Protein AF-A0A2J8RP86-F1 (afdb_monomer_lite)

InterPro domains:
  IPR001863 Glypican [PF01153] (3-156)
  IPR001863 Glypican [PTHR10822] (7-156)

Organism: Pongo abelii (NCBI:txid9601)

pLDDT: mean 92.92, std 5.52, range [52.75, 98.25]

Structure (mmCIF, N/CA/C/O backbone):
data_AF-A0A2J8RP86-F1
#
_entry.id   AF-A0A2J8RP86-F1
#
loop_
_atom_site.group_PDB
_atom_site.id
_atom_site.type_symbol
_atom_site.label_atom_id
_atom_site.label_alt_id
_atom_site.label_comp_id
_atom_site.label_asym_id
_atom_site.label_entity_id
_atom_site.label_seq_id
_atom_site.pdbx_PDB_ins_code
_atom_site.Cartn_x
_atom_site.Cartn_y
_atom_site.Cartn_z
_atom_site.occupancy
_atom_site.B_iso_or_equiv
_atom_site.auth_seq_id
_atom_site.auth_comp_id
_atom_site.auth_asym_id
_atom_site.auth_atom_id
_atom_site.pdbx_PDB_model_num
ATOM 1 N N . MET A 1 1 ? 43.178 7.989 -51.880 1.00 52.75 1 MET A N 1
ATOM 2 C CA . MET A 1 1 ? 42.119 7.048 -51.466 1.00 52.75 1 MET A CA 1
ATOM 3 C C . MET A 1 1 ? 41.737 6.288 -52.724 1.00 52.75 1 MET A C 1
ATOM 5 O O . MET A 1 1 ? 41.506 6.949 -53.725 1.00 52.75 1 MET A O 1
ATOM 9 N N . HIS A 1 2 ? 41.896 4.965 -52.753 1.00 68.75 2 HIS A N 1
ATOM 10 C CA . HIS A 1 2 ? 41.693 4.173 -53.972 1.00 68.75 2 HIS A CA 1
ATOM 11 C C . HIS A 1 2 ? 40.281 3.589 -53.923 1.00 68.75 2 HIS A C 1
ATOM 13 O O . HIS A 1 2 ? 39.980 2.837 -52.999 1.00 68.75 2 HIS A O 1
ATOM 19 N N . ASP A 1 3 ? 39.427 3.974 -54.869 1.00 77.19 3 ASP A N 1
ATOM 20 C CA . ASP A 1 3 ? 38.045 3.504 -54.926 1.00 77.19 3 ASP A CA 1
ATOM 21 C C . ASP A 1 3 ? 37.970 2.141 -55.619 1.00 77.19 3 ASP A C 1
ATOM 23 O O . ASP A 1 3 ? 38.514 1.938 -56.708 1.00 77.19 3 ASP A O 1
ATOM 27 N N . LEU A 1 4 ? 37.286 1.196 -54.978 1.00 83.31 4 LEU A N 1
ATOM 28 C CA . LEU A 1 4 ? 37.060 -0.162 -55.466 1.00 83.31 4 LEU A CA 1
ATOM 29 C C . LEU A 1 4 ? 35.627 -0.293 -55.997 1.00 83.31 4 LEU A C 1
ATOM 31 O O . LEU A 1 4 ? 34.724 0.419 -55.559 1.00 83.31 4 LEU A O 1
ATOM 35 N N . LYS A 1 5 ? 35.391 -1.232 -56.920 1.00 86.31 5 LYS A N 1
ATOM 36 C CA . LYS A 1 5 ? 34.024 -1.615 -57.310 1.00 86.31 5 LYS A CA 1
ATOM 37 C C . LYS A 1 5 ? 33.363 -2.383 -56.160 1.00 86.31 5 LYS A C 1
ATOM 39 O O . LYS A 1 5 ? 33.905 -3.385 -55.714 1.00 86.31 5 LYS A O 1
ATOM 44 N N . GLY A 1 6 ? 32.201 -1.932 -55.699 1.00 88.69 6 GLY A N 1
ATOM 45 C CA . GLY A 1 6 ? 31.484 -2.464 -54.535 1.00 88.69 6 GLY A CA 1
ATOM 46 C C . GLY A 1 6 ? 30.544 -3.641 -54.806 1.00 88.69 6 GLY A C 1
ATOM 47 O O . GLY A 1 6 ? 29.511 -3.734 -54.154 1.00 88.69 6 GLY A O 1
ATOM 48 N N . GLU A 1 7 ? 30.855 -4.528 -55.753 1.00 91.94 7 GLU A N 1
ATOM 49 C CA . GLU A 1 7 ? 30.033 -5.725 -56.038 1.00 91.94 7 GLU A CA 1
ATOM 50 C C . GLU A 1 7 ? 30.004 -6.712 -54.849 1.00 91.94 7 GLU A C 1
ATOM 52 O O . GLU A 1 7 ? 29.066 -7.493 -54.705 1.00 91.94 7 GLU A O 1
ATOM 57 N N . HIS A 1 8 ? 31.008 -6.648 -53.965 1.00 90.19 8 HIS A N 1
ATOM 58 C CA . HIS A 1 8 ? 31.136 -7.455 -52.743 1.00 90.19 8 HIS A CA 1
ATOM 59 C C . HIS A 1 8 ? 30.345 -6.928 -51.535 1.00 90.19 8 HIS A C 1
ATOM 61 O O . HIS A 1 8 ? 30.368 -7.573 -50.481 1.00 90.19 8 HIS A O 1
ATOM 67 N N . LEU A 1 9 ? 29.705 -5.759 -51.654 1.00 92.00 9 LEU A N 1
ATOM 68 C CA . LEU A 1 9 ? 28.940 -5.135 -50.573 1.00 92.00 9 LEU A CA 1
ATOM 69 C C . LEU A 1 9 ? 27.579 -5.817 -50.393 1.00 92.00 9 LEU A C 1
ATOM 71 O O . LEU A 1 9 ? 26.892 -6.126 -51.372 1.00 92.00 9 LEU A O 1
ATOM 75 N N . ARG A 1 10 ? 27.185 -6.042 -49.135 1.00 93.69 10 ARG A N 1
ATOM 76 C CA . ARG A 1 10 ? 25.924 -6.716 -48.770 1.00 93.69 10 ARG A CA 1
ATOM 77 C C . ARG A 1 10 ? 24.874 -5.781 -48.177 1.00 93.69 10 ARG A C 1
ATOM 79 O O . ARG A 1 10 ? 23.693 -6.116 -48.235 1.00 93.69 10 ARG A O 1
ATOM 86 N N . ILE A 1 11 ? 25.286 -4.669 -47.570 1.00 94.94 11 ILE A N 1
ATOM 87 C CA . ILE A 1 11 ? 24.405 -3.760 -46.818 1.00 94.94 11 ILE A CA 1
ATOM 88 C C . ILE A 1 11 ? 24.364 -2.393 -47.505 1.00 94.94 11 ILE A C 1
ATOM 90 O O . ILE A 1 11 ? 23.290 -1.851 -47.764 1.00 94.94 11 ILE A O 1
ATOM 94 N N . CYS A 1 12 ? 25.534 -1.841 -47.811 1.00 93.69 12 CYS A N 1
ATOM 95 C CA . CYS A 1 12 ? 25.696 -0.589 -48.527 1.00 93.69 12 CYS A CA 1
ATOM 96 C C . CYS A 1 12 ? 25.314 -0.753 -50.012 1.00 93.69 12 CYS A C 1
ATOM 98 O O . CYS A 1 12 ? 25.533 -1.819 -50.593 1.00 93.69 12 CYS A O 1
ATOM 100 N N . PRO A 1 13 ? 24.789 0.300 -50.667 1.00 94.06 13 PRO A N 1
ATOM 101 C CA . PRO A 1 13 ? 24.498 0.264 -52.097 1.00 94.06 13 PRO A CA 1
ATOM 102 C C . PRO A 1 13 ? 25.741 -0.071 -52.932 1.00 94.06 13 PRO A C 1
ATOM 104 O O . PRO A 1 13 ? 26.831 0.445 -52.676 1.00 94.06 13 PRO A O 1
ATOM 107 N N . GLN A 1 14 ? 25.570 -0.900 -53.962 1.00 91.31 14 GLN A N 1
ATOM 108 C CA . GLN A 1 14 ? 26.661 -1.277 -54.860 1.00 91.31 14 GLN A CA 1
ATOM 109 C C . GLN A 1 14 ? 27.077 -0.079 -55.730 1.00 91.31 14 GLN A C 1
ATOM 111 O O . GLN A 1 14 ? 26.266 0.499 -56.452 1.00 91.31 14 GLN A O 1
ATOM 116 N N . GLY A 1 15 ? 28.353 0.297 -55.658 1.00 90.62 15 GLY A N 1
ATOM 117 C CA . GLY A 1 15 ? 28.933 1.447 -56.355 1.00 90.62 15 GLY A CA 1
ATOM 118 C C . GLY A 1 15 ? 30.441 1.532 -56.124 1.00 90.62 15 GLY A C 1
ATOM 119 O O . GLY A 1 15 ? 31.034 0.609 -55.566 1.00 90.62 15 GLY A O 1
ATOM 120 N N . TYR A 1 16 ? 31.083 2.622 -56.548 1.00 92.38 16 TYR A N 1
ATOM 121 C CA . TYR A 1 16 ? 32.473 2.874 -56.159 1.00 92.38 16 TYR A CA 1
ATOM 122 C C . TYR A 1 16 ? 32.543 3.149 -54.653 1.00 92.38 16 TYR A C 1
ATOM 124 O O . TYR A 1 16 ? 31.788 3.971 -54.136 1.00 92.38 16 TYR A O 1
ATOM 132 N N . THR A 1 17 ? 33.412 2.427 -53.948 1.00 92.50 17 THR A N 1
ATOM 133 C CA . THR A 1 17 ? 33.480 2.437 -52.483 1.00 92.50 17 THR A CA 1
ATOM 134 C C . THR A 1 17 ? 34.915 2.373 -51.978 1.00 92.50 17 THR A C 1
ATOM 136 O O . THR A 1 17 ? 35.792 1.772 -52.599 1.00 92.50 17 THR A O 1
ATOM 139 N N . CYS A 1 18 ? 35.132 2.933 -50.792 1.00 94.19 18 CYS A N 1
ATOM 140 C CA . CYS A 1 18 ? 36.357 2.760 -50.016 1.00 94.19 18 CYS A CA 1
ATOM 141 C C . CYS A 1 18 ? 36.296 1.558 -49.051 1.00 94.19 18 CYS A C 1
ATOM 143 O O . CYS A 1 18 ? 37.282 1.282 -48.373 1.00 94.19 18 CYS A O 1
ATOM 145 N N . CYS A 1 19 ? 35.153 0.867 -48.941 1.00 92.69 19 CYS A N 1
ATOM 146 C CA . CYS A 1 19 ? 34.953 -0.213 -47.969 1.00 92.69 19 CYS A CA 1
ATOM 147 C C . CYS A 1 19 ? 35.169 -1.602 -48.587 1.00 92.69 19 CYS A C 1
ATOM 149 O O . CYS A 1 19 ? 34.576 -1.942 -49.615 1.00 92.69 19 CYS A O 1
ATOM 151 N N . THR A 1 20 ? 35.961 -2.443 -47.919 1.00 93.12 20 THR A N 1
ATOM 152 C CA . THR A 1 20 ? 35.998 -3.897 -48.164 1.00 93.12 20 THR A CA 1
ATOM 153 C C . THR A 1 20 ? 34.842 -4.599 -47.435 1.00 93.12 20 THR A C 1
ATOM 155 O O . THR A 1 20 ? 34.210 -3.996 -46.567 1.00 93.12 20 THR A O 1
ATOM 158 N N . SER A 1 21 ? 34.567 -5.875 -47.738 1.00 93.25 21 SER A N 1
ATOM 159 C CA . SER A 1 21 ? 33.528 -6.648 -47.026 1.00 93.25 21 SER A CA 1
ATOM 160 C C . SER A 1 21 ? 33.777 -6.728 -45.515 1.00 93.25 21 SER A C 1
ATOM 162 O O . SER A 1 21 ? 32.842 -6.592 -44.737 1.00 93.25 21 SER A O 1
ATOM 164 N N . GLU A 1 22 ? 35.035 -6.890 -45.090 1.00 95.19 22 GLU A N 1
ATOM 165 C CA . GLU A 1 22 ? 35.401 -6.915 -43.667 1.00 95.19 22 GLU A CA 1
ATOM 166 C C . GLU A 1 22 ? 35.161 -5.553 -42.996 1.00 95.19 22 GLU A C 1
ATOM 168 O O . GLU A 1 22 ? 34.676 -5.483 -41.868 1.00 95.19 22 GLU A O 1
ATOM 173 N N . MET A 1 23 ? 35.457 -4.448 -43.693 1.00 95.38 23 MET A N 1
ATOM 174 C CA . MET A 1 23 ? 35.153 -3.107 -43.185 1.00 95.38 23 MET A CA 1
ATOM 175 C C . MET A 1 23 ? 33.643 -2.890 -43.049 1.00 95.38 23 MET A C 1
ATOM 177 O O . MET A 1 23 ? 33.203 -2.355 -42.035 1.00 95.38 23 MET A O 1
ATOM 181 N N . GLU A 1 24 ? 32.851 -3.321 -44.036 1.00 95.50 24 GLU A N 1
ATOM 182 C CA . GLU A 1 24 ? 31.386 -3.225 -44.001 1.00 95.50 24 GLU A CA 1
ATOM 183 C C . GLU A 1 24 ? 30.790 -4.040 -42.841 1.00 95.50 24 GLU A C 1
ATOM 185 O O . GLU A 1 24 ? 29.958 -3.520 -42.098 1.00 95.50 24 GLU A O 1
ATOM 190 N N . GLU A 1 25 ? 31.256 -5.273 -42.624 1.00 96.56 25 GLU A N 1
ATOM 191 C CA . GLU A 1 25 ? 30.818 -6.118 -41.506 1.00 96.56 25 GLU A CA 1
ATOM 192 C C . GLU A 1 25 ? 31.184 -5.508 -40.145 1.00 96.56 25 GLU A C 1
ATOM 194 O O . GLU A 1 25 ? 30.344 -5.433 -39.244 1.00 96.56 25 GLU A O 1
ATOM 199 N N . ASN A 1 26 ? 32.413 -5.004 -39.998 1.00 97.25 26 ASN A N 1
ATOM 200 C CA . ASN A 1 26 ? 32.855 -4.346 -38.769 1.00 97.25 26 ASN A CA 1
ATOM 201 C C . ASN A 1 26 ? 32.054 -3.070 -38.474 1.00 97.25 26 ASN A C 1
ATOM 203 O O . ASN A 1 26 ? 31.662 -2.841 -37.328 1.00 97.25 26 ASN A O 1
ATOM 207 N N . LEU A 1 27 ? 31.777 -2.249 -39.493 1.00 97.06 27 LEU A N 1
ATOM 208 C CA . LEU A 1 27 ? 30.944 -1.052 -39.351 1.00 97.06 27 LEU A CA 1
ATOM 209 C C . LEU A 1 27 ? 29.493 -1.412 -39.010 1.00 97.06 27 LEU A C 1
ATOM 211 O O . LEU A 1 27 ? 28.901 -0.773 -38.139 1.00 97.06 27 LEU A O 1
ATOM 215 N N . ALA A 1 28 ? 28.936 -2.459 -39.621 1.00 97.00 28 ALA A N 1
ATOM 216 C CA . ALA A 1 28 ? 27.596 -2.942 -39.302 1.00 97.00 28 ALA A CA 1
ATOM 217 C C . ALA A 1 28 ? 27.506 -3.434 -37.847 1.00 97.00 28 ALA A C 1
ATOM 219 O O . ALA A 1 28 ? 26.639 -2.977 -37.099 1.00 97.00 28 ALA A O 1
ATOM 220 N N . ASN A 1 29 ? 28.443 -4.278 -37.406 1.00 97.69 29 ASN A N 1
ATOM 221 C CA . ASN A 1 29 ? 28.510 -4.760 -36.022 1.00 97.69 29 ASN A CA 1
ATOM 222 C C . ASN A 1 29 ? 28.700 -3.615 -35.021 1.00 97.69 29 ASN A C 1
ATOM 224 O O . ASN A 1 29 ? 28.044 -3.593 -33.978 1.00 97.69 29 ASN A O 1
ATOM 228 N N . ARG A 1 30 ? 29.543 -2.631 -35.351 1.00 97.94 30 ARG A N 1
ATOM 229 C CA . ARG A 1 30 ? 29.740 -1.443 -34.519 1.00 97.94 30 ARG A CA 1
ATOM 230 C C . ARG A 1 30 ? 28.467 -0.607 -34.414 1.00 97.94 30 ARG A C 1
ATOM 232 O O . ARG A 1 30 ? 28.068 -0.282 -33.302 1.00 97.94 30 ARG A O 1
ATOM 239 N N . SER A 1 31 ? 27.802 -0.320 -35.533 1.00 97.69 31 SER A N 1
ATOM 240 C CA . SER A 1 31 ? 26.550 0.452 -35.536 1.00 97.69 31 SER A CA 1
ATOM 241 C C . SER A 1 31 ? 25.448 -0.235 -34.719 1.00 97.69 31 SER A C 1
ATOM 243 O O . SER A 1 31 ? 24.751 0.412 -33.938 1.00 97.69 31 SER A O 1
ATOM 245 N N . ARG A 1 32 ? 25.348 -1.568 -34.814 1.00 97.81 32 ARG A N 1
ATOM 246 C CA . ARG A 1 32 ? 24.442 -2.376 -33.995 1.00 97.81 32 ARG A CA 1
ATOM 247 C C . ARG A 1 32 ? 24.781 -2.281 -32.509 1.00 97.81 32 ARG A C 1
ATOM 249 O O . ARG A 1 32 ? 23.883 -2.034 -31.710 1.00 97.81 32 ARG A O 1
ATOM 256 N N . ALA A 1 33 ? 26.048 -2.454 -32.134 1.00 98.12 33 ALA A N 1
ATOM 257 C CA . ALA A 1 33 ? 26.479 -2.360 -30.741 1.00 98.12 33 ALA A CA 1
ATOM 258 C C . ALA A 1 33 ? 26.249 -0.954 -30.155 1.00 98.12 33 ALA A C 1
ATOM 260 O O . ALA A 1 33 ? 25.828 -0.827 -29.004 1.00 98.12 33 ALA A O 1
ATOM 261 N N . GLU A 1 34 ? 26.478 0.098 -30.946 1.00 98.19 34 GLU A N 1
ATOM 262 C CA . GLU A 1 34 ? 26.208 1.488 -30.565 1.00 98.19 34 GLU A CA 1
ATOM 263 C C . GLU A 1 34 ? 24.704 1.716 -30.330 1.00 98.19 34 GLU A C 1
ATOM 265 O O . GLU A 1 34 ? 24.325 2.265 -29.292 1.00 98.19 34 GLU A O 1
ATOM 270 N N . LEU A 1 35 ? 23.835 1.215 -3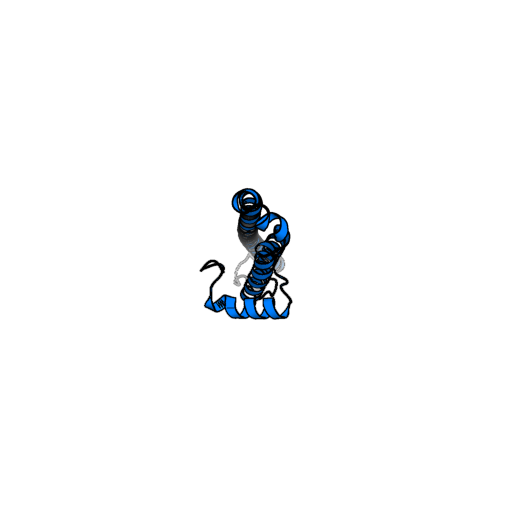1.219 1.00 98.12 35 LEU A N 1
ATOM 271 C CA . LEU A 1 35 ? 22.381 1.292 -31.045 1.00 98.12 35 LEU A CA 1
ATOM 272 C C . LEU A 1 35 ? 21.896 0.500 -29.820 1.00 98.12 35 LEU A C 1
ATOM 274 O O . LEU A 1 35 ? 21.118 1.020 -29.020 1.00 98.12 35 LEU A O 1
ATOM 278 N N . GLU A 1 36 ? 22.355 -0.741 -29.647 1.00 98.25 36 GLU A N 1
ATOM 279 C CA . GLU A 1 36 ? 22.004 -1.575 -28.489 1.00 98.25 36 GLU A CA 1
ATOM 280 C C . GLU A 1 36 ? 22.437 -0.917 -27.168 1.00 98.25 36 GLU A C 1
ATOM 282 O O . GLU A 1 36 ? 21.702 -0.967 -26.177 1.00 98.25 36 GLU A O 1
ATOM 287 N N . THR A 1 37 ? 23.599 -0.258 -27.158 1.00 98.06 37 THR A N 1
ATOM 288 C CA . THR A 1 37 ? 24.094 0.495 -25.998 1.00 98.06 37 THR A CA 1
ATOM 289 C C . THR A 1 37 ? 23.205 1.702 -25.708 1.00 98.06 37 THR A C 1
ATOM 291 O O . THR A 1 37 ? 22.735 1.849 -24.581 1.00 98.06 37 THR A O 1
ATOM 294 N N . ALA A 1 38 ? 22.882 2.509 -26.723 1.00 97.94 38 ALA A N 1
ATOM 295 C CA . ALA A 1 38 ? 22.014 3.675 -26.561 1.00 97.94 38 ALA A CA 1
ATOM 296 C C . ALA A 1 38 ? 20.609 3.296 -26.051 1.00 97.94 38 ALA A C 1
ATOM 298 O O . ALA A 1 38 ? 20.073 3.943 -25.146 1.00 97.94 38 ALA A O 1
ATOM 299 N N . LEU A 1 39 ? 20.027 2.213 -26.579 1.00 98.12 39 LEU A N 1
ATOM 300 C CA . LEU A 1 39 ? 18.738 1.688 -26.115 1.00 98.12 39 LEU A CA 1
ATOM 301 C C . LEU A 1 39 ? 18.808 1.216 -24.661 1.00 98.12 39 LEU A C 1
ATOM 303 O O . LEU A 1 39 ? 17.917 1.519 -23.863 1.00 98.12 39 LEU A O 1
ATOM 307 N N . ARG A 1 40 ? 19.876 0.501 -24.294 1.00 98.06 40 ARG A N 1
ATOM 308 C CA . ARG A 1 40 ? 20.087 0.036 -22.920 1.00 98.06 40 ARG A CA 1
ATOM 309 C C . ARG A 1 40 ? 20.224 1.203 -21.948 1.00 98.06 40 ARG A C 1
ATOM 311 O O . ARG A 1 40 ? 19.645 1.147 -20.866 1.00 98.06 40 ARG A O 1
ATOM 318 N N . ASP A 1 41 ? 20.948 2.250 -22.321 1.00 97.56 41 ASP A N 1
ATOM 319 C CA . ASP A 1 41 ? 21.144 3.414 -21.459 1.00 97.56 41 ASP A CA 1
ATOM 320 C C . ASP A 1 41 ? 19.848 4.211 -21.282 1.00 97.56 41 ASP A C 1
ATOM 322 O O . ASP A 1 41 ? 19.488 4.549 -20.153 1.00 97.56 41 ASP A O 1
ATOM 326 N N . SER A 1 42 ? 19.069 4.400 -22.352 1.00 96.94 42 SER A N 1
ATOM 327 C CA . SER A 1 42 ? 17.728 4.994 -22.252 1.00 96.94 42 SER A CA 1
ATOM 328 C C . SER A 1 42 ? 16.801 4.169 -21.346 1.00 96.94 42 SER A C 1
ATOM 330 O O . SER A 1 42 ? 16.162 4.709 -20.438 1.00 96.94 42 SER A O 1
ATOM 332 N N . SER A 1 43 ? 16.795 2.841 -21.513 1.00 97.81 43 SER A N 1
ATOM 333 C CA . SER A 1 43 ? 16.019 1.932 -20.662 1.00 97.81 43 SER A CA 1
ATOM 334 C C . SER A 1 43 ? 16.450 1.998 -19.197 1.00 97.81 43 SER A C 1
ATOM 336 O O . SER A 1 43 ? 15.597 1.943 -18.313 1.00 97.81 43 SER A O 1
ATOM 338 N N . ARG A 1 44 ? 17.753 2.119 -18.917 1.00 97.94 44 ARG A N 1
ATOM 339 C CA . ARG A 1 44 ? 18.280 2.230 -17.549 1.00 97.94 44 ARG A CA 1
ATOM 340 C C . ARG A 1 44 ? 17.823 3.510 -16.867 1.00 97.94 44 ARG A C 1
ATOM 342 O O . ARG A 1 44 ? 17.452 3.459 -15.698 1.00 97.94 44 ARG A O 1
ATOM 349 N N . VAL A 1 45 ? 17.808 4.632 -17.586 1.00 97.56 45 VAL A N 1
ATOM 350 C CA . VAL A 1 45 ? 17.306 5.908 -17.053 1.00 97.56 45 VAL A CA 1
ATOM 351 C C . VAL A 1 45 ? 15.827 5.788 -16.680 1.00 97.56 45 VAL A C 1
ATOM 353 O O . VAL A 1 45 ? 15.443 6.153 -15.568 1.00 97.56 45 VAL A O 1
ATOM 356 N N . LEU A 1 46 ? 15.006 5.214 -17.565 1.00 97.50 46 LEU A N 1
ATOM 357 C CA . LEU A 1 46 ? 13.584 4.991 -17.288 1.00 97.50 46 LEU A CA 1
ATOM 358 C C . LEU A 1 46 ? 13.374 4.043 -16.103 1.00 97.50 46 LEU A C 1
ATOM 360 O O . LEU A 1 46 ? 12.592 4.344 -15.203 1.00 97.50 46 LEU A O 1
ATOM 364 N N . GLN A 1 47 ? 14.105 2.929 -16.062 1.00 98.19 47 GLN A N 1
ATOM 365 C CA . GLN A 1 47 ? 14.028 1.968 -14.966 1.00 98.19 47 GLN A CA 1
ATOM 366 C C . GLN A 1 47 ? 14.424 2.601 -13.625 1.00 98.19 47 GLN A C 1
ATOM 368 O O . GLN A 1 47 ? 13.747 2.376 -12.621 1.00 98.19 47 GLN A O 1
ATOM 373 N N . ALA A 1 48 ? 15.485 3.409 -13.599 1.00 97.81 48 ALA A N 1
ATOM 374 C CA . ALA A 1 48 ? 15.932 4.107 -12.397 1.00 97.81 48 ALA A CA 1
ATOM 375 C C . ALA A 1 48 ? 14.890 5.120 -11.900 1.00 97.81 48 ALA A C 1
ATOM 377 O O . ALA A 1 48 ? 14.637 5.196 -10.695 1.00 97.81 48 ALA A O 1
ATOM 378 N N . MET A 1 49 ? 14.245 5.848 -12.818 1.00 97.69 49 MET A N 1
ATOM 379 C CA . MET A 1 49 ? 13.165 6.778 -12.484 1.00 97.69 49 MET A CA 1
ATOM 380 C C . MET A 1 49 ? 11.967 6.033 -11.885 1.00 97.69 49 MET A C 1
ATOM 382 O O . MET A 1 49 ? 11.546 6.354 -10.774 1.00 97.69 49 MET A O 1
ATOM 386 N N . LEU A 1 50 ? 11.477 4.989 -12.561 1.00 98.19 50 LEU A N 1
ATOM 387 C CA . LEU A 1 50 ? 10.331 4.201 -12.096 1.00 98.19 50 LEU A CA 1
ATOM 388 C C . LEU A 1 50 ? 10.604 3.521 -10.750 1.00 98.19 50 LEU A C 1
ATOM 390 O O . LEU A 1 50 ? 9.745 3.533 -9.876 1.00 98.19 50 LEU A O 1
ATOM 394 N N . THR A 1 51 ? 11.808 2.982 -10.553 1.00 97.81 51 THR A N 1
ATOM 395 C CA . THR A 1 51 ? 12.198 2.337 -9.288 1.00 97.81 51 THR A CA 1
ATOM 396 C C . THR A 1 51 ? 12.255 3.347 -8.143 1.00 97.81 51 THR A C 1
ATOM 398 O O . THR A 1 51 ? 11.785 3.059 -7.044 1.00 97.81 51 THR A O 1
ATOM 401 N N . THR A 1 52 ? 12.798 4.542 -8.395 1.00 97.94 52 THR A N 1
ATOM 402 C CA . THR A 1 52 ? 12.834 5.625 -7.400 1.00 97.94 52 THR A CA 1
ATOM 403 C C . THR A 1 52 ? 11.426 6.068 -7.019 1.00 97.94 52 THR A C 1
ATOM 405 O O . THR A 1 52 ? 11.137 6.203 -5.834 1.00 97.94 52 THR A O 1
ATOM 408 N N . GLN A 1 53 ? 10.540 6.248 -8.003 1.00 97.12 53 GLN A N 1
ATOM 409 C CA . GLN A 1 53 ? 9.148 6.614 -7.746 1.00 97.12 53 GLN A CA 1
ATOM 410 C C . GLN A 1 53 ? 8.430 5.523 -6.952 1.00 97.12 53 GLN A C 1
ATOM 412 O O . GLN A 1 53 ? 7.860 5.815 -5.907 1.00 97.12 53 GLN A O 1
ATOM 417 N N . LEU A 1 54 ? 8.529 4.264 -7.385 1.00 96.56 54 LEU A N 1
ATOM 418 C CA . LEU A 1 54 ? 7.914 3.133 -6.693 1.00 96.56 54 LEU A CA 1
ATOM 419 C C . LEU A 1 54 ? 8.343 3.066 -5.222 1.00 96.56 54 LEU A C 1
ATOM 421 O O . LEU A 1 54 ? 7.483 2.980 -4.351 1.00 96.56 54 LEU A O 1
ATOM 425 N N . ARG A 1 55 ? 9.650 3.174 -4.942 1.00 96.75 55 ARG A N 1
ATOM 426 C CA . ARG A 1 55 ? 10.163 3.211 -3.565 1.00 96.75 55 ARG A CA 1
ATOM 427 C C . ARG A 1 55 ? 9.621 4.414 -2.794 1.00 96.75 55 ARG A C 1
ATOM 429 O O . ARG A 1 55 ? 9.198 4.253 -1.661 1.00 96.75 55 ARG A O 1
ATOM 436 N N . SER A 1 56 ? 9.606 5.601 -3.398 1.00 97.25 56 SER A N 1
ATOM 437 C CA . SER A 1 56 ? 9.105 6.806 -2.729 1.00 97.25 56 SER A CA 1
ATOM 438 C C . SER A 1 56 ? 7.631 6.683 -2.337 1.00 97.25 56 SER A C 1
ATOM 440 O O . SER A 1 56 ? 7.257 7.135 -1.257 1.00 97.25 56 SER A O 1
ATOM 442 N N . PHE A 1 57 ? 6.794 6.102 -3.200 1.00 95.75 57 PHE A N 1
ATOM 443 C CA . PHE A 1 57 ? 5.387 5.857 -2.884 1.00 95.75 57 PHE A CA 1
ATOM 444 C C . PHE A 1 57 ? 5.239 4.788 -1.799 1.00 95.75 57 PHE A C 1
ATOM 446 O O . PHE A 1 57 ? 4.491 5.003 -0.847 1.00 95.75 57 PHE A O 1
ATOM 453 N N . ASP A 1 58 ? 5.972 3.681 -1.915 1.00 95.75 58 ASP A N 1
ATOM 454 C CA . ASP A 1 58 ? 5.970 2.594 -0.930 1.00 95.75 58 ASP A CA 1
ATOM 455 C C . ASP A 1 58 ? 6.362 3.084 0.473 1.00 95.75 58 ASP A C 1
ATOM 457 O O . ASP A 1 58 ? 5.607 2.930 1.437 1.00 95.75 58 ASP A O 1
ATOM 461 N N . ASP A 1 59 ? 7.489 3.791 0.569 1.00 96.19 59 ASP A N 1
ATOM 462 C CA . ASP A 1 59 ? 7.980 4.370 1.819 1.00 96.19 59 ASP A CA 1
ATOM 463 C C . ASP A 1 59 ? 6.969 5.364 2.413 1.00 96.19 59 ASP A C 1
ATOM 465 O O . ASP A 1 59 ? 6.735 5.370 3.624 1.00 96.19 59 ASP A O 1
ATOM 469 N N . HIS A 1 60 ? 6.326 6.185 1.574 1.00 97.00 60 HIS A N 1
ATOM 470 C CA . HIS A 1 60 ? 5.336 7.158 2.030 1.00 97.00 60 HIS A CA 1
ATOM 471 C C . HIS A 1 60 ? 4.089 6.490 2.626 1.00 97.00 60 HIS A C 1
ATOM 473 O O . HIS A 1 60 ? 3.665 6.861 3.722 1.00 97.00 60 HIS A O 1
ATOM 479 N N . PHE A 1 61 ? 3.515 5.482 1.962 1.00 95.69 61 PHE A N 1
ATOM 480 C CA . PHE A 1 61 ? 2.341 4.773 2.486 1.00 95.69 61 PHE A CA 1
ATOM 481 C C . PHE A 1 61 ? 2.656 3.996 3.765 1.00 95.69 61 PHE A C 1
ATOM 483 O O . PHE A 1 61 ? 1.872 4.033 4.718 1.00 95.69 61 PHE A O 1
ATOM 490 N N . GLN A 1 62 ? 3.818 3.343 3.828 1.00 95.50 62 GLN A N 1
ATOM 491 C CA . GLN A 1 62 ? 4.260 2.680 5.054 1.00 95.50 62 GLN A CA 1
ATOM 492 C C . GLN A 1 62 ? 4.457 3.685 6.195 1.00 95.50 62 GLN A C 1
ATOM 494 O O . GLN A 1 62 ? 4.090 3.399 7.338 1.00 95.50 62 GLN A O 1
ATOM 499 N N . HIS A 1 63 ? 4.989 4.874 5.900 1.00 97.12 63 HIS A N 1
ATOM 500 C CA . HIS A 1 63 ? 5.132 5.937 6.888 1.00 97.12 63 HIS A CA 1
ATOM 501 C C . HIS A 1 63 ? 3.775 6.425 7.405 1.00 97.12 63 HIS A C 1
ATOM 503 O O . HIS A 1 63 ? 3.603 6.487 8.618 1.00 97.12 63 HIS A O 1
ATOM 509 N N . LEU A 1 64 ? 2.794 6.666 6.526 1.00 97.56 64 LEU A N 1
ATOM 510 C CA . LEU A 1 64 ? 1.437 7.067 6.921 1.00 97.56 64 LEU A CA 1
ATOM 511 C C . LEU A 1 64 ? 0.762 6.035 7.838 1.00 97.56 64 LEU A C 1
ATOM 513 O O . LEU A 1 64 ? 0.177 6.404 8.857 1.00 97.56 64 LEU A O 1
ATOM 517 N N . LEU A 1 65 ? 0.870 4.742 7.513 1.00 96.81 65 LEU A N 1
ATOM 518 C CA . LEU A 1 65 ? 0.348 3.653 8.350 1.00 96.81 65 LEU A CA 1
ATOM 519 C C . LEU A 1 65 ? 1.018 3.623 9.730 1.00 96.81 65 LEU A C 1
ATOM 521 O O . LEU A 1 65 ? 0.344 3.501 10.753 1.00 96.81 65 LEU A O 1
ATOM 525 N N . ASN A 1 66 ? 2.345 3.754 9.765 1.00 96.88 66 ASN A N 1
ATOM 526 C CA . ASN A 1 66 ? 3.110 3.748 11.011 1.00 96.88 66 ASN A CA 1
ATOM 527 C C . ASN A 1 66 ? 2.817 4.977 11.876 1.00 96.88 66 ASN A C 1
ATOM 529 O O . ASN A 1 66 ? 2.712 4.853 13.095 1.00 96.88 66 ASN A O 1
ATOM 533 N N . ASP A 1 67 ? 2.684 6.147 11.261 1.00 98.12 67 ASP A N 1
ATOM 534 C CA . ASP A 1 67 ? 2.365 7.383 11.966 1.00 98.12 67 ASP A CA 1
ATOM 535 C C . ASP A 1 67 ? 0.936 7.352 12.504 1.00 98.12 67 ASP A C 1
ATOM 537 O O . ASP A 1 67 ? 0.728 7.706 13.662 1.00 98.12 67 ASP A O 1
ATOM 541 N N . SER A 1 68 ? -0.022 6.820 11.739 1.00 97.94 68 SER A N 1
ATOM 542 C CA . SER A 1 68 ? -1.381 6.563 12.228 1.00 97.94 68 SER A CA 1
ATOM 543 C C . SER A 1 68 ? -1.378 5.661 13.470 1.00 97.94 68 SER A C 1
ATOM 545 O O . SER A 1 68 ? -1.985 6.019 14.482 1.00 97.94 68 SER A O 1
ATOM 547 N N . GLU A 1 69 ? -0.639 4.541 13.446 1.00 97.62 69 GLU A N 1
ATOM 548 C CA . GLU A 1 69 ? -0.530 3.652 14.612 1.00 97.62 69 GLU A CA 1
ATOM 549 C C . GLU A 1 69 ? 0.125 4.358 15.809 1.00 97.62 69 GLU A C 1
ATOM 551 O O . GLU A 1 69 ? -0.350 4.238 16.940 1.00 97.62 69 GLU A O 1
ATOM 556 N N . ARG A 1 70 ? 1.195 5.128 15.582 1.00 97.50 70 ARG A N 1
ATOM 557 C CA . ARG A 1 70 ? 1.877 5.891 16.642 1.00 97.50 70 ARG A CA 1
ATOM 558 C C . ARG A 1 70 ? 0.962 6.938 17.264 1.00 97.50 70 ARG A C 1
ATOM 560 O O . ARG A 1 70 ? 0.935 7.069 18.488 1.00 97.50 70 ARG A O 1
ATOM 567 N N . THR A 1 71 ? 0.206 7.667 16.448 1.00 97.62 71 THR A N 1
ATOM 568 C CA . THR A 1 71 ? -0.775 8.642 16.929 1.00 97.62 71 THR A CA 1
ATOM 569 C C . THR A 1 71 ? -1.855 7.954 17.755 1.00 97.62 71 THR A C 1
ATOM 571 O O . THR A 1 71 ? -2.168 8.437 18.844 1.00 97.62 71 THR A O 1
ATOM 574 N N . LEU A 1 72 ? -2.373 6.807 17.307 1.00 96.44 72 LEU A N 1
ATOM 575 C CA . LEU A 1 72 ? -3.337 6.016 18.073 1.00 96.44 72 LEU A CA 1
ATOM 576 C C . LEU A 1 72 ? -2.750 5.592 19.428 1.00 96.44 72 LEU A C 1
ATOM 578 O O . LEU A 1 72 ? -3.341 5.871 20.469 1.00 96.44 72 LEU A O 1
ATOM 582 N N . GLN A 1 73 ? -1.542 5.023 19.441 1.00 94.88 73 GLN A N 1
ATOM 583 C CA . GLN A 1 73 ? -0.863 4.598 20.670 1.00 94.88 73 GLN A CA 1
ATOM 584 C C . GLN A 1 73 ? -0.557 5.754 21.633 1.00 94.88 73 GLN A C 1
ATOM 586 O O . GLN A 1 73 ? -0.580 5.549 22.846 1.00 94.88 73 GLN A O 1
ATOM 591 N N . GLY A 1 74 ? -0.283 6.955 21.119 1.00 95.75 74 GLY A N 1
ATOM 592 C CA . GLY A 1 74 ? -0.006 8.141 21.932 1.00 95.75 74 GLY A CA 1
ATOM 593 C C . GLY A 1 74 ? -1.257 8.829 22.485 1.00 95.75 74 GLY A C 1
ATOM 594 O O . GLY A 1 74 ? -1.201 9.425 23.558 1.00 95.75 74 GLY A O 1
ATOM 595 N N . THR A 1 75 ? -2.388 8.750 21.779 1.00 96.62 75 THR A N 1
ATOM 596 C CA . THR A 1 75 ? -3.614 9.493 22.131 1.00 96.62 75 THR A CA 1
ATOM 597 C C . THR A 1 75 ? -4.641 8.640 22.873 1.00 96.62 75 THR A C 1
ATOM 599 O O . THR A 1 75 ? -5.268 9.114 23.824 1.00 96.62 75 THR A O 1
ATOM 602 N N . PHE A 1 76 ? -4.792 7.368 22.502 1.00 95.75 76 PHE A N 1
ATOM 603 C CA . PHE A 1 76 ? -5.850 6.507 23.031 1.00 95.75 76 PHE A CA 1
ATOM 604 C C . PHE A 1 76 ? -5.715 6.175 24.524 1.00 95.75 76 PHE A C 1
ATOM 606 O O . PHE A 1 76 ? -6.753 6.133 25.185 1.00 95.75 76 PHE A O 1
ATOM 613 N N . PRO A 1 77 ? -4.513 6.004 25.116 1.00 95.81 77 PRO A N 1
ATOM 614 C CA . PRO A 1 77 ? -4.397 5.839 26.565 1.00 95.81 77 PRO A CA 1
ATOM 615 C C . PRO A 1 77 ? -4.986 7.017 27.347 1.00 95.81 77 PRO A C 1
ATOM 617 O O . PRO A 1 77 ? -5.608 6.808 28.382 1.00 95.81 77 PRO A O 1
ATOM 620 N N . GLY A 1 78 ? -4.817 8.247 26.848 1.00 94.75 78 GLY A N 1
ATOM 621 C CA . GLY A 1 78 ? -5.355 9.448 27.491 1.00 94.75 78 GLY A CA 1
ATOM 622 C C . GLY A 1 78 ? -6.865 9.604 27.309 1.00 94.75 78 GLY A C 1
ATOM 623 O O . GLY A 1 78 ? -7.544 10.053 28.226 1.00 94.75 78 GLY A O 1
ATOM 624 N N . ALA A 1 79 ? -7.395 9.216 26.146 1.00 94.62 79 ALA A N 1
ATOM 625 C CA . ALA A 1 79 ? -8.817 9.349 25.831 1.00 94.62 79 ALA A CA 1
ATOM 626 C C . ALA A 1 79 ? -9.685 8.218 26.413 1.00 94.62 79 ALA A C 1
ATOM 628 O O . ALA A 1 79 ? -10.801 8.468 26.860 1.00 94.62 79 ALA A O 1
ATOM 629 N N . PHE A 1 80 ? -9.181 6.980 26.410 1.00 93.06 80 PHE A N 1
ATOM 630 C CA . PHE A 1 80 ? -9.962 5.776 26.722 1.00 93.06 80 PHE A CA 1
ATOM 631 C C . PHE A 1 80 ? -9.424 4.977 27.918 1.00 93.06 80 PHE A C 1
ATOM 633 O O . PHE A 1 80 ? -10.067 4.019 28.351 1.00 93.06 80 PHE A O 1
ATOM 640 N N . GLY A 1 81 ? -8.262 5.345 28.468 1.00 93.88 81 GLY A N 1
ATOM 641 C CA . GLY A 1 81 ? -7.699 4.712 29.660 1.00 93.88 81 GLY A CA 1
ATOM 642 C C . GLY A 1 81 ? -7.555 3.196 29.514 1.00 93.88 81 GLY A C 1
ATOM 643 O O . GLY A 1 81 ? -7.003 2.691 28.532 1.00 93.88 81 GLY A O 1
ATOM 644 N N . GLU A 1 82 ? -8.082 2.463 30.495 1.00 92.44 82 GLU A N 1
ATOM 645 C CA . GLU A 1 82 ? -7.998 1.002 30.543 1.00 92.44 82 GLU A CA 1
ATOM 646 C C . GLU A 1 82 ? -8.736 0.291 29.408 1.00 92.44 82 GLU A C 1
ATOM 648 O O . GLU A 1 82 ? -8.340 -0.816 29.036 1.00 92.44 82 GLU A O 1
ATOM 653 N N . LEU A 1 83 ? -9.774 0.908 28.828 1.00 91.44 83 LEU A N 1
ATOM 654 C CA . LEU A 1 83 ? -10.496 0.326 27.690 1.00 91.44 83 LEU A CA 1
ATOM 655 C C . LEU A 1 83 ? -9.555 0.126 26.501 1.00 91.44 83 LEU A C 1
ATOM 657 O O . LEU A 1 83 ? -9.638 -0.880 25.798 1.00 91.44 83 LEU A O 1
ATOM 661 N N . TYR A 1 84 ? -8.616 1.055 26.309 1.00 94.25 84 TYR A N 1
ATOM 662 C CA . TYR A 1 84 ? -7.580 0.914 25.299 1.00 94.25 84 TYR A CA 1
ATOM 663 C C . TYR A 1 84 ? -6.415 0.050 25.782 1.00 94.25 84 TYR A C 1
ATOM 665 O O . TYR A 1 84 ? -6.031 -0.879 25.078 1.00 94.25 84 TYR A O 1
ATOM 673 N N . THR A 1 85 ? -5.833 0.315 26.956 1.00 94.25 85 THR A N 1
ATOM 674 C CA . THR A 1 85 ? -4.572 -0.349 27.345 1.00 94.25 85 THR A CA 1
ATOM 675 C C . THR A 1 85 ? -4.714 -1.867 27.488 1.00 94.25 85 THR A C 1
ATOM 677 O O . THR A 1 85 ? -3.791 -2.591 27.113 1.00 94.25 85 THR A O 1
ATOM 680 N N . GLN A 1 86 ? -5.878 -2.365 27.924 1.00 93.44 86 GLN A N 1
ATOM 681 C CA . GLN A 1 86 ? -6.163 -3.806 27.991 1.00 93.44 86 GLN A CA 1
ATOM 682 C C . GLN A 1 86 ? -6.424 -4.432 26.606 1.00 93.44 86 GLN A C 1
ATOM 684 O O . GLN A 1 86 ? -6.220 -5.631 26.413 1.00 93.44 86 GLN A O 1
ATOM 689 N N . ASN A 1 87 ? -6.811 -3.623 25.615 1.00 94.69 87 ASN A N 1
ATOM 690 C CA . ASN A 1 87 ? -7.144 -4.059 24.255 1.00 94.69 87 ASN A CA 1
ATOM 691 C C . ASN A 1 87 ? -6.125 -3.623 23.192 1.00 94.69 87 ASN A C 1
ATOM 693 O O . ASN A 1 87 ? -6.299 -3.949 22.019 1.00 94.69 87 ASN A O 1
ATOM 697 N N . ALA A 1 88 ? -5.030 -2.960 23.574 1.00 94.94 88 ALA A N 1
ATOM 698 C CA . ALA A 1 88 ? -4.048 -2.374 22.658 1.00 94.94 88 ALA A CA 1
ATOM 699 C C . ALA A 1 88 ? -3.469 -3.392 21.661 1.00 94.94 88 ALA A C 1
ATOM 701 O O . ALA A 1 88 ? -3.166 -3.057 20.516 1.00 94.94 88 ALA A O 1
ATOM 702 N N . ARG A 1 89 ? -3.370 -4.664 22.071 1.00 94.75 89 ARG A N 1
ATOM 703 C CA . ARG A 1 89 ? -2.959 -5.759 21.186 1.00 94.75 89 ARG A CA 1
ATOM 704 C C . ARG A 1 89 ? -3.893 -5.929 19.983 1.00 94.75 89 ARG A C 1
ATOM 706 O O . ARG A 1 89 ? -3.385 -6.147 18.897 1.00 94.75 89 ARG A O 1
ATOM 713 N N . ALA A 1 90 ? -5.211 -5.799 20.151 1.00 94.69 90 ALA A N 1
ATOM 714 C CA . ALA A 1 90 ? -6.160 -5.940 19.043 1.00 94.69 90 ALA A CA 1
ATOM 715 C C . ALA A 1 90 ? -5.932 -4.869 17.965 1.00 94.69 90 ALA A C 1
ATOM 717 O O . ALA A 1 90 ? -5.913 -5.186 16.782 1.00 94.69 90 ALA A O 1
ATOM 718 N N . PHE A 1 91 ? -5.674 -3.622 18.375 1.00 95.81 91 PHE A N 1
ATOM 719 C CA . PHE A 1 91 ? -5.341 -2.535 17.452 1.00 95.81 91 PHE A CA 1
ATOM 720 C C . PHE A 1 91 ? -4.003 -2.784 16.745 1.00 95.81 91 PHE A C 1
ATOM 722 O O . PHE A 1 91 ? -3.923 -2.664 15.527 1.00 95.81 91 PHE A O 1
ATOM 729 N N . ARG A 1 92 ? -2.957 -3.189 17.475 1.00 95.81 92 ARG A N 1
ATOM 730 C CA . ARG A 1 92 ? -1.649 -3.513 16.874 1.00 95.81 92 ARG A CA 1
ATOM 731 C C . ARG A 1 92 ? -1.736 -4.666 15.868 1.00 95.81 92 ARG A C 1
ATOM 733 O O . ARG A 1 92 ? -1.088 -4.628 14.820 1.00 95.81 92 ARG A O 1
ATOM 740 N N . ASP A 1 93 ? -2.517 -5.691 16.192 1.00 95.50 93 ASP A N 1
ATOM 741 C CA . ASP A 1 93 ? -2.728 -6.840 15.315 1.00 95.50 93 ASP A CA 1
ATOM 742 C C . ASP A 1 93 ? -3.504 -6.388 14.052 1.00 95.50 93 ASP A C 1
ATOM 744 O O . ASP A 1 93 ? -3.066 -6.695 12.946 1.00 95.50 93 ASP A O 1
ATOM 748 N N . LEU A 1 94 ? -4.520 -5.516 14.174 1.00 96.12 94 LEU A N 1
ATOM 749 C CA . LEU A 1 94 ? -5.198 -4.887 13.025 1.00 96.12 94 LEU A CA 1
ATOM 750 C C . LEU A 1 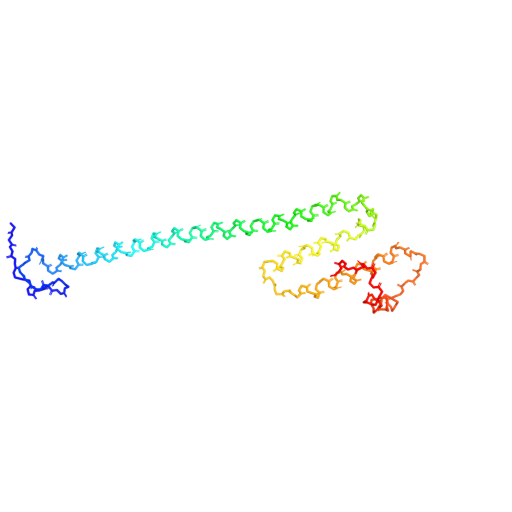94 ? -4.231 -4.097 12.121 1.00 96.12 94 LEU A C 1
ATOM 752 O O . LEU A 1 94 ? -4.230 -4.288 10.907 1.00 96.12 94 LEU A O 1
ATOM 756 N N . TYR A 1 95 ? -3.366 -3.242 12.679 1.00 96.50 95 TYR A N 1
ATOM 757 C CA . TYR A 1 95 ? -2.354 -2.531 11.878 1.00 96.50 95 TYR A CA 1
ATOM 758 C C . TYR A 1 95 ? -1.361 -3.483 11.204 1.00 96.50 95 TYR A C 1
ATOM 760 O O . TYR A 1 95 ? -0.803 -3.160 10.154 1.00 96.50 95 TYR A O 1
ATOM 768 N N . SER A 1 96 ? -1.112 -4.653 11.791 1.00 95.44 96 SER A N 1
ATOM 769 C CA . SER A 1 96 ? -0.271 -5.680 11.174 1.00 95.44 96 SER A CA 1
ATOM 770 C C . SER A 1 96 ? -0.962 -6.306 9.961 1.00 95.44 96 SER A C 1
ATOM 772 O O . SER A 1 96 ? -0.331 -6.412 8.909 1.00 95.44 96 SER A O 1
ATOM 774 N N . GLU A 1 97 ? -2.258 -6.609 10.059 1.00 95.06 97 GLU A N 1
ATOM 775 C CA . GLU A 1 97 ? -3.065 -7.082 8.925 1.00 95.06 97 GLU A CA 1
ATOM 776 C C . GLU A 1 97 ? -3.172 -6.028 7.810 1.00 95.06 97 GLU A C 1
ATOM 778 O O . GLU A 1 97 ? -2.972 -6.346 6.639 1.00 95.06 97 GLU A O 1
ATOM 783 N N . LEU A 1 98 ? -3.362 -4.745 8.148 1.00 95.62 98 LEU A N 1
ATOM 784 C CA . LEU A 1 98 ? -3.375 -3.654 7.160 1.00 95.62 98 LEU A CA 1
ATOM 785 C C . LEU A 1 98 ? -2.051 -3.550 6.386 1.00 95.62 98 LEU A C 1
ATOM 787 O O . LEU A 1 98 ? -2.049 -3.317 5.176 1.00 95.62 98 LEU A O 1
ATOM 791 N N . ARG A 1 99 ? -0.910 -3.764 7.057 1.00 95.31 99 ARG A N 1
ATOM 792 C CA . ARG A 1 99 ? 0.407 -3.814 6.397 1.00 95.31 99 ARG A CA 1
ATOM 793 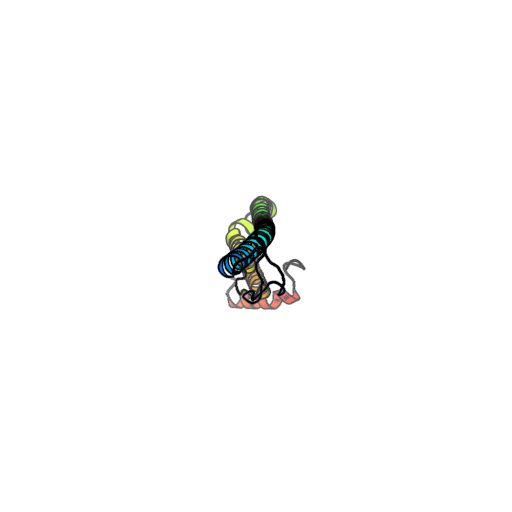C C . ARG A 1 99 ? 0.552 -5.029 5.487 1.00 95.31 99 ARG A C 1
ATOM 795 O O . ARG A 1 99 ? 1.193 -4.921 4.443 1.00 95.31 99 ARG A O 1
ATOM 802 N N . LEU A 1 100 ? 0.007 -6.180 5.877 1.00 94.38 100 LEU A N 1
ATOM 803 C CA . LEU A 1 100 ? 0.012 -7.379 5.038 1.00 94.38 100 LEU A CA 1
ATOM 804 C C . LEU A 1 100 ? -0.854 -7.175 3.793 1.00 94.38 100 LEU A C 1
ATOM 806 O O . LEU A 1 100 ? -0.387 -7.456 2.688 1.00 94.38 100 LEU A O 1
ATOM 810 N N . TYR A 1 101 ? -2.051 -6.609 3.957 1.00 93.88 101 TYR A N 1
ATOM 811 C CA . TYR A 1 101 ? -2.943 -6.260 2.852 1.00 93.88 101 TYR A CA 1
ATOM 812 C C . TYR A 1 101 ? -2.261 -5.288 1.882 1.00 93.88 101 TYR A C 1
ATOM 814 O O . TYR A 1 101 ? -2.217 -5.536 0.678 1.00 93.88 101 TYR A O 1
ATOM 822 N N . TYR A 1 102 ? -1.620 -4.239 2.407 1.00 93.19 102 TYR A N 1
ATOM 823 C CA . TYR A 1 102 ? -0.857 -3.285 1.601 1.00 93.19 102 TYR A CA 1
ATOM 824 C C . TYR A 1 102 ? 0.279 -3.943 0.795 1.00 93.19 102 TYR A C 1
ATOM 826 O O . TYR A 1 102 ? 0.502 -3.596 -0.362 1.00 93.19 102 TYR A O 1
ATOM 834 N N . ARG A 1 103 ? 0.970 -4.937 1.370 1.00 92.31 103 ARG A N 1
ATOM 835 C CA . ARG A 1 103 ? 2.032 -5.705 0.689 1.00 92.31 103 ARG A CA 1
ATOM 836 C C . ARG A 1 103 ? 1.509 -6.720 -0.336 1.00 92.31 103 ARG A C 1
ATOM 838 O O . ARG A 1 103 ? 2.314 -7.428 -0.939 1.00 92.31 103 ARG A O 1
ATOM 845 N N . GLY A 1 104 ? 0.194 -6.809 -0.532 1.00 91.00 104 GLY A N 1
ATOM 846 C CA . GLY A 1 104 ? -0.429 -7.733 -1.476 1.00 91.00 104 GLY A CA 1
ATOM 847 C C . GLY A 1 104 ? -0.634 -9.145 -0.928 1.00 91.00 104 GLY A C 1
ATOM 848 O O . GLY A 1 104 ? -0.756 -10.086 -1.712 1.00 91.00 104 GLY A O 1
ATOM 849 N N . ALA A 1 105 ? -0.663 -9.325 0.398 1.00 90.25 105 ALA A N 1
ATOM 850 C CA . ALA A 1 105 ? -1.155 -10.575 0.968 1.00 90.25 105 ALA A CA 1
ATOM 851 C C . ALA A 1 105 ? -2.627 -10.772 0.571 1.00 90.25 105 ALA A C 1
ATOM 853 O O . ALA A 1 105 ? -3.405 -9.818 0.556 1.00 90.25 105 ALA A O 1
ATOM 854 N N . ASN A 1 106 ? -3.009 -12.012 0.256 1.00 85.69 106 ASN A N 1
ATOM 855 C CA . ASN A 1 106 ? -4.381 -12.349 -0.120 1.00 85.69 106 ASN A CA 1
ATOM 856 C C . ASN A 1 106 ? -5.279 -12.381 1.127 1.00 85.69 106 ASN A C 1
ATOM 858 O O . ASN A 1 106 ? -5.567 -13.448 1.667 1.00 85.69 106 ASN A O 1
ATOM 862 N N . LEU A 1 107 ? -5.643 -11.194 1.606 1.00 85.88 107 LEU A N 1
ATOM 863 C CA . LEU A 1 107 ? -6.483 -10.964 2.775 1.00 85.88 107 LEU A CA 1
ATOM 864 C C . LEU A 1 107 ? -7.802 -10.337 2.335 1.00 85.88 107 LEU A C 1
ATOM 866 O O . LEU A 1 107 ? -7.818 -9.408 1.523 1.00 85.88 107 LEU A O 1
ATOM 870 N N . HIS A 1 108 ? -8.905 -10.821 2.899 1.00 90.88 108 HIS A N 1
ATOM 871 C CA . HIS A 1 108 ? -10.209 -10.213 2.700 1.00 90.88 108 HIS A CA 1
ATOM 872 C C . HIS A 1 108 ? -10.411 -9.114 3.747 1.00 90.88 108 HIS A C 1
ATOM 874 O O . HIS A 1 108 ? -10.790 -9.379 4.885 1.00 90.88 108 HIS A O 1
ATOM 880 N N . LEU A 1 109 ? -10.100 -7.870 3.368 1.00 91.50 109 LEU A N 1
ATOM 881 C CA . LEU A 1 109 ? -10.068 -6.733 4.294 1.00 91.50 109 LEU A CA 1
ATOM 882 C C . LEU A 1 109 ? -11.395 -6.538 5.047 1.00 91.50 109 LEU A C 1
ATOM 884 O O . LEU A 1 109 ? -11.381 -6.209 6.229 1.00 91.50 109 LEU A O 1
ATOM 888 N N . GLU A 1 110 ? -12.525 -6.773 4.380 1.00 92.38 110 GLU A N 1
ATOM 889 C CA . GLU A 1 110 ? -13.861 -6.672 4.974 1.00 92.38 110 GLU A CA 1
ATOM 890 C C . GLU A 1 110 ? -14.066 -7.689 6.110 1.00 92.38 110 GLU A C 1
ATOM 892 O O . GLU A 1 110 ? -14.500 -7.318 7.197 1.00 92.38 110 GLU A O 1
ATOM 897 N N . GLU A 1 111 ? -13.649 -8.944 5.913 1.00 92.69 111 GLU A N 1
ATOM 898 C CA . GLU A 1 111 ? -13.702 -9.991 6.943 1.00 92.69 111 GLU A CA 1
ATOM 899 C C . GLU A 1 111 ? -12.758 -9.674 8.108 1.00 92.69 111 GLU A C 1
ATOM 901 O O . GLU A 1 111 ? -13.142 -9.813 9.269 1.00 92.69 111 GLU A O 1
ATOM 906 N 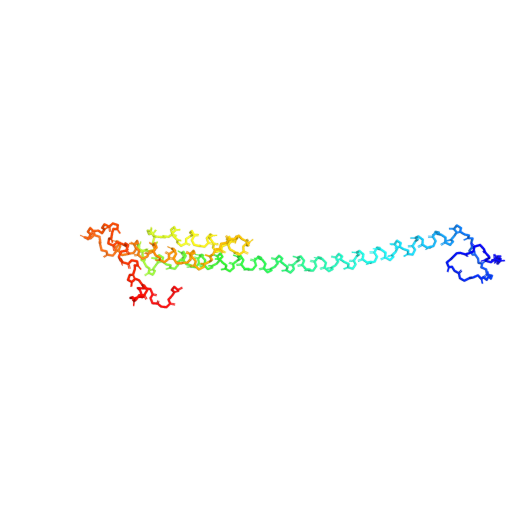N . THR A 1 112 ? -11.540 -9.198 7.822 1.00 93.12 112 THR A N 1
ATOM 907 C CA . THR A 1 112 ? -10.575 -8.804 8.860 1.00 93.12 112 THR A CA 1
ATOM 908 C C . THR A 1 112 ? -11.113 -7.670 9.736 1.00 93.12 112 THR A C 1
ATOM 910 O O . THR A 1 112 ? -10.960 -7.703 10.960 1.00 93.12 112 THR A O 1
ATOM 913 N N . LEU A 1 113 ? -11.755 -6.669 9.128 1.00 94.31 113 LEU A N 1
ATOM 914 C CA . LEU A 1 113 ? -12.379 -5.566 9.858 1.00 94.31 113 LEU A CA 1
ATOM 915 C C . LEU A 1 113 ? -13.589 -6.048 10.663 1.00 94.31 113 LEU A C 1
ATOM 917 O O . LEU A 1 113 ? -13.692 -5.721 11.846 1.00 94.31 113 LEU A O 1
ATOM 921 N N . ALA A 1 114 ? -14.462 -6.862 10.068 1.00 92.31 114 ALA A N 1
ATOM 922 C CA . ALA A 1 114 ? -15.617 -7.429 10.759 1.00 92.31 114 ALA A CA 1
ATOM 923 C C . ALA A 1 114 ? -15.196 -8.248 11.993 1.00 92.31 114 ALA A C 1
ATOM 925 O O . ALA A 1 114 ? -15.744 -8.062 13.083 1.00 92.31 114 ALA A O 1
ATOM 926 N N . GLU A 1 115 ? -14.170 -9.093 11.861 1.00 92.56 115 GLU A N 1
ATOM 927 C CA . GLU A 1 115 ? -13.626 -9.878 12.971 1.00 92.56 115 GLU A CA 1
ATOM 928 C C . GLU A 1 115 ? -12.997 -8.991 14.057 1.00 92.56 115 GLU A C 1
ATOM 930 O O . GLU A 1 115 ? -13.189 -9.239 15.254 1.00 92.56 115 GLU A O 1
ATOM 935 N N . PHE A 1 116 ? -12.273 -7.938 13.664 1.00 95.25 116 PHE A N 1
ATOM 936 C CA . PHE A 1 116 ? -11.724 -6.962 14.604 1.00 95.25 116 PHE A CA 1
ATOM 937 C C . PHE A 1 116 ? -12.831 -6.307 15.439 1.00 95.25 116 PHE A C 1
ATOM 939 O O . PHE A 1 116 ? -12.740 -6.299 16.671 1.00 95.25 116 PHE A O 1
ATOM 946 N N . TRP A 1 117 ? -13.886 -5.804 14.795 1.00 93.94 117 TRP A N 1
ATOM 947 C CA . TRP A 1 117 ? -14.987 -5.126 15.480 1.00 93.94 117 TRP A CA 1
ATOM 948 C C . TRP A 1 117 ? -15.799 -6.068 16.365 1.00 93.94 117 TRP A C 1
ATOM 950 O O . TRP A 1 117 ? -16.131 -5.692 17.490 1.00 93.94 117 TRP A O 1
ATOM 960 N N . ALA A 1 118 ? -16.056 -7.298 15.913 1.00 91.69 118 ALA A N 1
ATOM 961 C CA . ALA A 1 118 ? -16.737 -8.313 16.715 1.00 91.69 118 ALA A CA 1
ATOM 962 C C . ALA A 1 118 ? -15.954 -8.625 18.002 1.00 91.69 118 ALA A C 1
ATOM 964 O O . ALA A 1 118 ? -16.476 -8.492 19.112 1.00 91.69 118 ALA A O 1
ATOM 965 N N . ARG A 1 119 ? -14.655 -8.927 17.874 1.00 91.50 119 ARG A N 1
ATOM 966 C CA . ARG A 1 119 ? -13.789 -9.215 19.029 1.00 91.50 119 ARG A CA 1
ATOM 967 C C . ARG A 1 119 ? -13.630 -8.009 19.952 1.00 91.50 119 ARG A C 1
ATOM 969 O O . ARG A 1 119 ? -13.542 -8.176 21.170 1.00 91.50 119 ARG A O 1
ATOM 976 N N . LEU A 1 120 ? -13.562 -6.798 19.398 1.00 94.12 120 LEU A N 1
ATOM 977 C CA . LEU A 1 120 ? -13.470 -5.574 20.190 1.00 94.12 120 LEU A CA 1
ATOM 978 C C . LEU A 1 120 ? -14.764 -5.329 20.976 1.00 94.12 120 LEU A C 1
ATOM 980 O O . LEU A 1 120 ? -14.687 -4.994 22.158 1.00 94.12 120 LEU A O 1
ATOM 984 N N . LEU A 1 121 ? -15.932 -5.549 20.360 1.00 92.75 121 LEU A N 1
ATOM 985 C CA . LEU A 1 121 ? -17.232 -5.430 21.021 1.00 92.75 121 LEU A CA 1
ATOM 986 C C . LEU A 1 121 ? -17.321 -6.350 22.234 1.00 92.75 121 LEU A C 1
ATOM 988 O O . LEU A 1 121 ? -17.632 -5.885 23.328 1.00 92.75 121 LEU A O 1
ATOM 992 N N . GLU A 1 122 ? -16.999 -7.632 22.065 1.00 90.94 122 GLU A N 1
ATOM 993 C CA . GLU A 1 122 ? -17.046 -8.605 23.158 1.00 90.94 122 GLU A CA 1
ATOM 994 C C . GLU A 1 122 ? -16.146 -8.204 24.330 1.00 90.94 122 GLU A C 1
ATOM 996 O O . GLU A 1 122 ? -16.557 -8.271 25.493 1.00 90.94 122 GLU A O 1
ATOM 1001 N N . ARG A 1 123 ? -14.912 -7.769 24.041 1.00 91.44 123 ARG A N 1
ATOM 1002 C CA . ARG A 1 123 ? -13.949 -7.376 25.079 1.00 91.44 123 ARG A CA 1
ATOM 1003 C C . ARG A 1 123 ? -14.377 -6.110 25.807 1.00 91.44 123 ARG A C 1
ATOM 1005 O O . ARG A 1 123 ? -14.342 -6.087 27.037 1.00 91.44 123 ARG A O 1
ATOM 1012 N N . LEU A 1 124 ? -14.814 -5.087 25.073 1.00 92.19 124 LEU A N 1
ATOM 1013 C CA . LEU A 1 124 ? -15.301 -3.846 25.675 1.00 92.19 124 LEU A CA 1
ATOM 1014 C C . LEU A 1 124 ? -16.570 -4.091 26.490 1.00 92.19 124 LEU A C 1
ATOM 1016 O O . LEU A 1 124 ? -16.688 -3.579 27.600 1.00 92.19 124 LEU A O 1
ATOM 1020 N N . PHE A 1 125 ? -17.488 -4.922 25.996 1.00 91.12 125 PHE A N 1
ATOM 1021 C CA . PHE A 1 125 ? -18.722 -5.234 26.709 1.00 91.12 125 PHE A CA 1
ATOM 1022 C C . PHE A 1 125 ? -18.452 -5.972 28.026 1.00 91.12 125 PHE A C 1
ATOM 1024 O O . PHE A 1 125 ? -19.032 -5.608 29.051 1.00 91.12 125 PHE A O 1
ATOM 1031 N N . LYS A 1 126 ? -17.520 -6.939 28.029 1.00 90.19 126 LYS A N 1
ATOM 1032 C CA . LYS A 1 126 ? -17.036 -7.607 29.251 1.00 90.19 126 LYS A CA 1
ATOM 1033 C C . LYS A 1 126 ? -16.400 -6.621 30.231 1.00 90.19 126 LYS A C 1
ATOM 1035 O O . LYS A 1 126 ? -16.684 -6.677 31.423 1.00 90.19 126 LYS A O 1
ATOM 1040 N N . GLN A 1 127 ? -15.569 -5.708 29.733 1.00 90.56 127 GLN A N 1
ATOM 1041 C CA . GLN A 1 127 ? -14.855 -4.739 30.568 1.00 90.56 127 GLN A CA 1
ATOM 1042 C C . GLN A 1 127 ? -15.784 -3.680 31.181 1.00 90.56 127 GLN A C 1
ATOM 1044 O O . GLN A 1 127 ? -15.557 -3.246 32.307 1.00 90.56 127 GLN A O 1
ATOM 1049 N N . LEU A 1 128 ? -16.844 -3.289 30.469 1.00 90.19 128 LEU A N 1
ATOM 1050 C CA . LEU A 1 128 ? -17.862 -2.353 30.960 1.00 90.19 128 LEU A CA 1
ATOM 1051 C C . LEU A 1 128 ? -18.851 -3.000 31.942 1.00 90.19 128 LEU A C 1
ATOM 1053 O O . LEU A 1 128 ? -19.480 -2.294 32.729 1.00 90.19 128 LEU A O 1
ATOM 1057 N N . ASN A 1 129 ? -18.983 -4.329 31.914 1.00 89.94 129 ASN A N 1
ATOM 1058 C CA . ASN A 1 129 ? -19.948 -5.080 32.716 1.00 89.94 129 ASN A CA 1
ATOM 1059 C C . ASN A 1 129 ? -19.286 -6.199 33.546 1.00 89.94 129 ASN A C 1
ATOM 1061 O O . ASN A 1 129 ? -19.717 -7.351 33.462 1.00 89.94 129 ASN A O 1
ATOM 1065 N N . PRO A 1 130 ? -18.270 -5.901 34.379 1.00 87.75 130 PRO A N 1
ATOM 1066 C CA . PRO A 1 130 ? -17.511 -6.927 35.100 1.00 87.75 130 PRO A CA 1
ATOM 1067 C C . PRO A 1 130 ? -18.356 -7.722 36.110 1.00 87.75 130 PRO A C 1
ATOM 1069 O O . PRO A 1 130 ? -18.001 -8.838 36.479 1.00 87.75 130 PRO A O 1
ATOM 1072 N N . GLN A 1 131 ? -19.480 -7.164 36.561 1.00 88.50 131 GLN A N 1
ATOM 1073 C CA . GLN A 1 131 ? -20.430 -7.813 37.466 1.00 88.50 131 GLN A CA 1
ATOM 1074 C C . GLN A 1 131 ? -21.317 -8.875 36.795 1.00 88.50 131 GLN A C 1
ATOM 1076 O O . GLN A 1 131 ? -21.963 -9.657 37.494 1.00 88.50 131 GLN A O 1
ATOM 1081 N N . LEU A 1 132 ? -21.398 -8.891 35.462 1.00 87.06 132 LEU A N 1
ATOM 1082 C CA . LEU A 1 132 ? -22.240 -9.819 34.714 1.00 87.06 132 LEU A CA 1
ATOM 1083 C C . LEU A 1 132 ? -21.422 -11.048 34.307 1.00 87.06 132 LEU A C 1
ATOM 1085 O O . LEU A 1 132 ? -20.376 -10.943 33.672 1.00 87.06 132 LEU A O 1
ATOM 1089 N N . LEU A 1 133 ? -21.932 -12.235 34.637 1.00 84.69 133 LEU A N 1
ATOM 1090 C CA . LEU A 1 133 ? -21.469 -13.473 34.017 1.00 84.69 133 LEU A CA 1
ATOM 1091 C C . LEU A 1 133 ? -21.963 -13.480 32.570 1.00 84.69 133 LEU A C 1
ATOM 1093 O O . LEU A 1 133 ? -23.159 -13.614 32.320 1.00 84.69 133 LEU A O 1
ATOM 1097 N N . LEU A 1 134 ? -21.032 -13.303 31.637 1.00 87.19 134 LEU A N 1
ATOM 1098 C CA . LEU A 1 134 ? -21.286 -13.270 30.200 1.00 87.19 134 LEU A CA 1
ATOM 1099 C C . LEU A 1 134 ? -20.780 -14.582 29.580 1.00 87.19 134 LEU A C 1
ATOM 1101 O O . LEU A 1 134 ? -19.612 -14.638 29.183 1.00 87.19 134 LEU A O 1
ATOM 1105 N N . PRO A 1 135 ? -21.605 -15.649 29.563 1.00 86.94 135 PRO A N 1
ATOM 1106 C CA . PRO A 1 135 ? -21.254 -16.896 28.891 1.00 86.94 135 PRO A CA 1
ATOM 1107 C C . PRO A 1 135 ? -21.132 -16.676 27.380 1.00 86.94 135 PRO A C 1
ATOM 1109 O O . PRO A 1 135 ? -21.704 -15.726 26.842 1.00 86.94 135 PRO A O 1
ATOM 1112 N N . ASP A 1 136 ? -20.426 -17.574 26.698 1.00 84.19 136 ASP A N 1
ATOM 1113 C CA . ASP A 1 136 ? -20.145 -17.441 25.263 1.00 84.19 136 ASP A CA 1
ATOM 1114 C C . ASP A 1 136 ? -21.434 -17.354 24.424 1.00 84.19 136 ASP A C 1
ATOM 1116 O O . ASP A 1 136 ? -21.549 -16.471 23.580 1.00 84.19 136 ASP A O 1
ATOM 1120 N N . ASP A 1 137 ? -22.476 -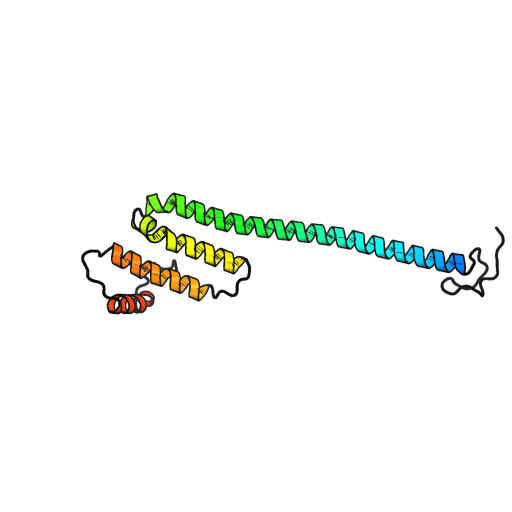18.119 24.774 1.00 88.62 137 ASP A N 1
ATOM 1121 C CA . ASP A 1 137 ? -23.802 -18.038 24.134 1.00 88.62 137 ASP A CA 1
ATOM 1122 C C . ASP A 1 137 ? -24.408 -16.618 24.161 1.00 88.62 137 ASP A C 1
ATOM 1124 O O . ASP A 1 137 ? -25.149 -16.215 23.258 1.00 88.62 137 ASP A O 1
ATOM 1128 N N . TYR A 1 138 ? -24.113 -15.838 25.208 1.00 87.75 138 TYR A N 1
ATOM 1129 C CA . TYR A 1 138 ? -24.580 -14.456 25.320 1.00 87.75 138 TYR A CA 1
ATOM 1130 C C . TYR A 1 138 ? -23.788 -13.521 24.400 1.00 87.75 138 TYR A C 1
ATOM 1132 O O . TYR A 1 138 ? -24.364 -12.604 23.816 1.00 87.75 138 TYR A O 1
ATOM 1140 N N . LEU A 1 139 ? -22.484 -13.751 24.250 1.00 86.94 139 LEU A N 1
ATOM 1141 C CA . LEU A 1 139 ? -21.618 -12.967 23.365 1.00 86.94 139 LEU A CA 1
ATOM 1142 C C . LEU A 1 139 ? -21.952 -13.224 21.895 1.00 86.94 139 LEU A C 1
ATOM 1144 O O . LEU A 1 139 ? -22.049 -12.273 21.124 1.00 86.94 139 LEU A O 1
ATOM 1148 N N . ASP A 1 140 ? -22.259 -14.470 21.538 1.00 87.50 140 ASP A N 1
ATOM 1149 C CA . ASP A 1 140 ? -22.749 -14.823 20.203 1.00 87.50 140 ASP A CA 1
ATOM 1150 C C . ASP A 1 140 ? -24.073 -14.112 19.885 1.00 87.50 140 ASP A C 1
ATOM 1152 O O . ASP A 1 140 ? -24.302 -13.635 18.769 1.00 87.50 140 ASP A O 1
ATOM 1156 N N . CYS A 1 141 ? -24.967 -14.018 20.875 1.00 88.88 141 CYS A N 1
ATOM 1157 C CA . CYS A 1 141 ? -26.203 -13.249 20.750 1.00 88.88 141 CYS A CA 1
ATOM 1158 C C . CYS A 1 141 ? -25.918 -11.749 20.581 1.00 88.88 141 CYS A C 1
ATOM 1160 O O . CYS A 1 141 ? -26.505 -11.108 19.708 1.00 88.88 141 CYS A O 1
ATOM 1162 N N . LEU A 1 142 ? -24.993 -11.198 21.372 1.00 87.75 142 LEU A N 1
ATOM 1163 C CA . LEU A 1 142 ? -24.571 -9.800 21.283 1.00 87.75 142 LEU A CA 1
ATOM 1164 C C . LEU A 1 142 ? -24.015 -9.469 19.891 1.00 87.75 142 LEU A C 1
ATOM 1166 O O . LEU A 1 142 ? -24.406 -8.455 19.313 1.00 87.75 142 LEU A O 1
ATOM 1170 N N . GLY A 1 143 ? -23.171 -10.339 19.331 1.00 84.75 143 GLY A N 1
ATOM 1171 C CA . GLY A 1 143 ? -22.632 -10.191 17.978 1.00 84.75 143 GLY A CA 1
ATOM 1172 C C . GLY A 1 143 ? -23.733 -10.104 16.919 1.00 84.75 143 GLY A C 1
ATOM 1173 O O . GLY A 1 143 ? -23.713 -9.206 16.083 1.00 84.75 143 GLY A O 1
ATOM 1174 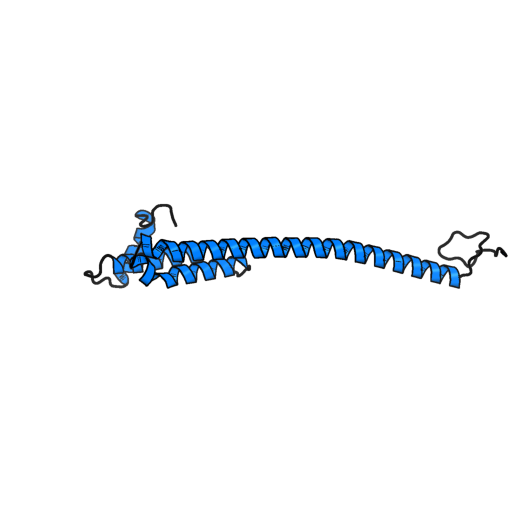N N . LYS A 1 144 ? -24.769 -10.949 17.013 1.00 87.00 144 LYS A N 1
ATOM 1175 C CA . LYS A 1 144 ? -25.932 -10.907 16.100 1.00 87.00 144 LYS A CA 1
ATOM 1176 C C . LYS A 1 144 ? -26.741 -9.612 16.204 1.00 87.00 144 LYS A C 1
ATOM 1178 O O . LYS A 1 144 ? -27.373 -9.211 15.233 1.00 87.00 144 LYS A O 1
ATOM 1183 N N . GLN A 1 145 ? -26.750 -8.965 17.369 1.00 87.44 145 GLN A N 1
ATOM 1184 C CA . GLN A 1 145 ? -27.443 -7.687 17.566 1.00 87.44 145 GLN A CA 1
ATOM 1185 C C . GLN A 1 145 ? -26.597 -6.477 17.148 1.00 87.44 145 GLN A C 1
ATOM 1187 O O . GLN A 1 145 ? -27.136 -5.375 17.019 1.00 87.44 145 GLN A O 1
ATOM 1192 N N . ALA A 1 146 ? -25.292 -6.654 16.923 1.00 87.12 146 ALA A N 1
ATOM 1193 C CA . ALA A 1 146 ? -24.378 -5.558 16.622 1.00 87.12 146 ALA A CA 1
ATOM 1194 C C . ALA A 1 146 ? -24.749 -4.814 15.328 1.00 87.12 146 ALA A C 1
ATOM 1196 O O . ALA A 1 146 ? -24.671 -3.587 15.301 1.00 87.12 146 ALA A O 1
ATOM 1197 N N . GLU A 1 147 ? -25.224 -5.519 14.295 1.00 83.00 147 GLU A N 1
ATOM 1198 C CA . GLU A 1 147 ? -25.657 -4.900 13.031 1.00 83.00 147 GLU A CA 1
ATOM 1199 C C . GLU A 1 147 ? -26.855 -3.958 13.216 1.00 83.00 147 GLU A C 1
ATOM 1201 O O . GLU A 1 147 ? -26.886 -2.860 12.657 1.00 83.00 147 GLU A O 1
ATOM 1206 N N . ALA A 1 148 ? -27.838 -4.369 14.023 1.00 87.06 148 ALA A N 1
ATOM 1207 C CA . ALA A 1 148 ? -29.054 -3.596 14.258 1.00 87.06 148 ALA A CA 1
ATOM 1208 C C . ALA A 1 148 ? -28.822 -2.429 15.227 1.00 87.06 148 ALA A C 1
ATOM 1210 O O . ALA A 1 148 ? -29.385 -1.350 15.046 1.00 87.06 148 ALA A O 1
ATOM 1211 N N . LEU A 1 149 ? -28.007 -2.644 16.264 1.00 88.81 149 LEU A N 1
ATOM 1212 C CA . LEU A 1 149 ? -27.777 -1.664 17.327 1.00 88.81 149 LEU A CA 1
ATOM 1213 C C . LEU A 1 149 ? -26.639 -0.686 17.027 1.00 88.81 149 LEU A C 1
ATOM 1215 O O . LEU A 1 149 ? -26.582 0.361 17.668 1.00 88.81 149 LEU A O 1
ATOM 1219 N N . ARG A 1 150 ? -25.742 -1.020 16.089 1.00 89.94 150 ARG A N 1
ATOM 1220 C CA . ARG A 1 150 ? -24.564 -0.219 15.715 1.00 89.94 150 ARG A CA 1
ATOM 1221 C C . ARG A 1 150 ? -23.816 0.323 16.946 1.00 89.94 150 ARG A C 1
ATOM 1223 O O . ARG A 1 150 ? -23.726 1.537 17.127 1.00 89.94 150 ARG A O 1
ATOM 1230 N N . PRO A 1 151 ? -23.256 -0.550 17.810 1.00 90.00 151 PRO A N 1
ATOM 1231 C CA . PRO A 1 151 ? -22.649 -0.137 19.081 1.00 90.00 151 PRO A CA 1
ATOM 1232 C C . PRO A 1 151 ? -21.450 0.811 18.912 1.00 90.00 151 PRO A C 1
ATOM 1234 O O . PRO A 1 151 ? -21.127 1.561 19.830 1.00 90.00 151 PRO A O 1
ATOM 1237 N N . PHE A 1 152 ? -20.815 0.807 17.738 1.00 92.19 152 PHE A N 1
ATOM 1238 C CA . PHE A 1 152 ? -19.727 1.715 17.367 1.00 92.19 152 PHE A CA 1
ATOM 1239 C C . PHE A 1 152 ? -20.162 2.839 16.402 1.00 92.19 152 PHE A C 1
ATOM 1241 O O . PHE A 1 152 ? -19.315 3.559 15.875 1.00 92.19 152 PHE A O 1
ATOM 1248 N N . GLY A 1 153 ? -21.465 3.014 16.163 1.00 92.00 153 GLY A N 1
ATOM 1249 C CA . GLY A 1 153 ? -21.997 3.987 15.206 1.00 92.00 153 GLY A CA 1
ATOM 1250 C C . GLY A 1 153 ? -21.627 3.656 13.757 1.00 92.00 153 GLY A C 1
ATOM 1251 O O . GLY A 1 153 ? -21.662 2.497 13.363 1.00 92.00 153 GLY A O 1
ATOM 1252 N N . GLU A 1 154 ? -21.263 4.683 12.983 1.00 92.00 154 GLU A N 1
ATOM 1253 C CA . GLU A 1 154 ? -20.831 4.572 11.575 1.00 92.00 154 GLU A CA 1
ATOM 1254 C C . GLU A 1 154 ? -19.303 4.405 11.423 1.00 92.00 154 GLU A C 1
ATOM 1256 O O . GLU A 1 154 ? -18.760 4.671 10.355 1.00 92.00 154 GLU A O 1
ATOM 1261 N N . ALA A 1 155 ? -18.581 4.093 12.508 1.00 91.00 155 ALA A N 1
ATOM 1262 C CA . ALA A 1 155 ? -17.123 3.965 12.469 1.00 91.00 155 ALA A CA 1
ATOM 1263 C C . ALA A 1 155 ? -16.614 2.642 11.852 1.00 91.00 155 ALA A C 1
ATOM 1265 O O . ALA A 1 155 ? -15.603 2.711 11.149 1.00 91.00 155 ALA A O 1
ATOM 1266 N N . PRO A 1 156 ? -17.232 1.470 12.125 1.00 87.94 156 PRO A N 1
ATOM 1267 C CA . PRO A 1 156 ? -16.956 0.225 11.405 1.00 87.94 156 PRO A CA 1
ATOM 1268 C C . PRO A 1 156 ? -17.335 0.290 9.929 1.00 87.94 156 PRO A C 1
ATOM 1270 O O . PRO A 1 156 ? -16.523 -0.213 9.120 1.00 87.94 156 PRO A O 1
#

Sequence (156 aa):
MHDLKGEHLRICPQGYTCCTSEMEENLANRSRAELETALRDSSRVLQAMLTTQLRSFDDHFQHLLNDSERTLQGTFPGAFGELYTQNARAFRDLYSELRLYYRGANLHLEETLAEFWARLLERLFKQLNPQLLLPDDYLDCLGKQAEALRPFGEAP

Foldseek 3Di:
DDWDQQPVDDPDDTDTDPDDNVRNVVVVVVVVVVVVVVVVVVVVVVVVVVVVVVVVVVVVVVVVLVVVLVCCVVPCCVVPNPLCVVCVVLVVVLSVVVVCVVVVNPDDNVVSVLVSVLVSCLSSVCVVCVVDDQDPVNSVVVSVCCVVVVPVPPPD

Radius of gyration: 34.55 Å; chains: 1; bounding box: 71×28×95 Å

Secondary structure (DSSP, 8-state):
-PPEE-TT-SSSPSSEES--HHHHHHHHHHHHHHHHHHHHHHHHHHHHHHHHHHHHHHHHHHHHHHHHHHHHHHHHHHHHTHHHHTTHHHHHHHHHHHHHHHTT----HHHHHHHHHHHHHHHHHHHH-TTS---HHHHHHHHHHHHHH-TTTT--